Protein AF-A0A2M7PQY8-F1 (afdb_monomer_lite)

Organism: NCBI:txid1805029

Secondary structure (DSSP, 8-state):
-HHHHHHHHHT-PPPSSTTHHHHHHHHTTSS-HHHHHHHHHHHHHHHHHHHSTTTS-HHHHHHHHHHTHHHHHHHHHHHHHHH-

pLDDT: mean 91.34, std 5.64, range [65.94, 98.12]

Radius of gyration: 13.76 Å; chains: 1; bounding box: 31×26×35 Å

InterPro domains:
  IPR008201 Ribonuclease HepT-like [PF01934] (1-78)
  IPR037038 tRNA nuclease HepT-like superfamily [G3DSA:1.20.120.580] (1-84)
  IPR052379 Type VII TA system RNase [PTHR33397] (1-83)

Foldseek 3Di:
DLLQVLCVVVVFDDAPDPLSSLVRCVVVVLDDPVLSVVVSVVRVVVVCCVPVVVPDDPVVVVVVCVVCVVSVVVVVVSSVVSVD

Structure (mmCIF, N/CA/C/O backbone):
data_AF-A0A2M7PQY8-F1
#
_entry.id   AF-A0A2M7PQY8-F1
#
loop_
_atom_site.group_PDB
_atom_site.id
_atom_site.type_symbol
_atom_site.label_atom_id
_atom_site.label_alt_id
_atom_site.label_comp_id
_atom_site.label_asym_id
_atom_site.label_entity_id
_atom_site.label_seq_id
_atom_site.pdbx_PDB_ins_code
_atom_site.Cartn_x
_atom_site.Cartn_y
_atom_site.Cartn_z
_atom_site.occupancy
_atom_site.B_iso_or_equiv
_atom_site.auth_seq_id
_atom_site.auth_comp_id
_atom_site.auth_asym_id
_atom_site.auth_atom_id
_atom_site.pdbx_PDB_model_num
ATOM 1 N N . ASP A 1 1 ? -8.035 0.391 -6.209 1.00 89.69 1 ASP A N 1
ATOM 2 C CA . ASP A 1 1 ? -9.516 0.416 -6.258 1.00 89.69 1 ASP A CA 1
ATOM 3 C C . ASP A 1 1 ? -10.168 0.135 -4.922 1.00 89.69 1 ASP A C 1
ATOM 5 O O . ASP A 1 1 ? -10.806 1.041 -4.409 1.00 89.69 1 ASP A O 1
ATOM 9 N N . ILE A 1 2 ? -9.952 -1.034 -4.307 1.00 93.56 2 ILE A N 1
ATOM 10 C CA . ILE A 1 2 ? -10.536 -1.361 -2.988 1.00 93.56 2 ILE A CA 1
ATOM 11 C C . ILE A 1 2 ? -10.246 -0.269 -1.943 1.00 93.56 2 ILE A C 1
ATOM 13 O O . ILE A 1 2 ? -11.160 0.199 -1.274 1.00 93.56 2 ILE A O 1
ATOM 17 N N . THR A 1 3 ? -9.000 0.212 -1.870 1.00 93.94 3 THR A N 1
ATOM 18 C CA . THR A 1 3 ? -8.607 1.339 -1.006 1.00 93.94 3 THR A CA 1
ATOM 19 C C . THR A 1 3 ? -9.450 2.590 -1.243 1.00 93.94 3 THR A C 1
ATOM 21 O O . THR A 1 3 ? -9.908 3.207 -0.291 1.00 93.94 3 THR A O 1
ATOM 24 N N . ASN A 1 4 ? -9.666 2.957 -2.511 1.00 94.75 4 ASN A N 1
ATOM 25 C CA . ASN A 1 4 ? -10.443 4.141 -2.879 1.00 94.75 4 ASN A CA 1
ATOM 26 C C . ASN A 1 4 ? -11.913 3.974 -2.509 1.00 94.75 4 ASN A C 1
ATOM 28 O O . ASN A 1 4 ? -12.520 4.923 -2.028 1.00 94.75 4 ASN A O 1
ATOM 32 N N . HIS A 1 5 ? -12.461 2.772 -2.693 1.00 94.94 5 HIS A N 1
ATOM 33 C CA . HIS A 1 5 ? -13.817 2.453 -2.261 1.00 94.94 5 HIS A CA 1
ATOM 34 C C . HIS A 1 5 ? -13.976 2.620 -0.748 1.00 94.94 5 HIS A C 1
ATOM 36 O O . HIS A 1 5 ? -14.864 3.341 -0.315 1.00 94.94 5 HIS A O 1
ATOM 42 N N . ILE A 1 6 ? -13.061 2.058 0.049 1.00 95.06 6 ILE A N 1
ATOM 43 C CA . ILE A 1 6 ? -13.075 2.215 1.513 1.00 95.06 6 ILE A CA 1
ATOM 44 C C . ILE A 1 6 ? -12.992 3.694 1.909 1.00 95.06 6 ILE A C 1
ATOM 46 O O . ILE A 1 6 ? -13.749 4.142 2.765 1.00 95.06 6 ILE A O 1
ATOM 50 N N . ILE A 1 7 ? -12.091 4.458 1.283 1.00 96.56 7 ILE A N 1
ATOM 51 C CA . ILE A 1 7 ? -11.932 5.896 1.540 1.00 96.56 7 ILE A CA 1
ATOM 52 C C . ILE A 1 7 ? -13.224 6.662 1.244 1.00 96.56 7 ILE A C 1
ATOM 54 O O . ILE A 1 7 ? -13.637 7.491 2.054 1.00 96.56 7 ILE A O 1
ATOM 58 N N . ALA A 1 8 ? -13.868 6.371 0.112 1.00 96.25 8 ALA A N 1
ATOM 59 C CA . ALA A 1 8 ? -15.118 7.007 -0.283 1.00 96.25 8 ALA A CA 1
ATOM 60 C C . ALA A 1 8 ? -16.264 6.648 0.676 1.00 96.25 8 ALA A C 1
ATOM 62 O O . ALA A 1 8 ? -16.944 7.545 1.175 1.00 96.25 8 ALA A O 1
ATOM 63 N N . ASP A 1 9 ? -16.427 5.363 0.999 1.00 95.31 9 ASP A N 1
ATOM 64 C CA . ASP A 1 9 ? -17.485 4.865 1.884 1.00 95.31 9 ASP A CA 1
ATOM 65 C C . ASP A 1 9 ? -17.361 5.440 3.302 1.00 95.31 9 ASP A C 1
ATOM 67 O O . ASP A 1 9 ? -18.358 5.787 3.939 1.00 95.31 9 ASP A O 1
ATOM 71 N N . LYS A 1 10 ? -16.127 5.577 3.799 1.00 94.88 10 LYS A N 1
ATOM 72 C CA . LYS A 1 10 ? -15.832 6.129 5.129 1.00 94.88 10 LYS A CA 1
ATOM 73 C C . LYS A 1 10 ? -15.711 7.657 5.149 1.00 94.88 10 LYS A C 1
ATOM 75 O O . LYS A 1 10 ? -15.575 8.226 6.228 1.00 94.88 10 LYS A O 1
ATOM 80 N N . LYS A 1 11 ? -15.804 8.323 3.990 1.00 96.75 11 LYS A N 1
ATOM 81 C CA . LYS A 1 11 ? -15.663 9.783 3.823 1.00 96.75 11 LYS A CA 1
ATOM 82 C C . LYS A 1 11 ? -14.338 10.343 4.360 1.00 96.75 11 LYS A C 1
ATOM 84 O O . LYS A 1 11 ? -14.309 11.441 4.916 1.00 96.75 11 LYS A O 1
ATOM 89 N N . TYR A 1 12 ? -13.244 9.603 4.189 1.00 97.38 12 TYR A N 1
ATOM 90 C CA . TYR A 1 12 ? -11.909 10.100 4.530 1.00 97.38 12 TYR A CA 1
ATOM 91 C C . TYR A 1 12 ? -11.416 11.133 3.515 1.00 97.38 12 TYR A C 1
ATOM 93 O O . TYR A 1 12 ? -12.056 11.383 2.487 1.00 97.38 12 TYR A O 1
ATOM 101 N N . ARG A 1 13 ? -10.257 11.747 3.793 1.00 98.00 13 ARG A N 1
ATOM 102 C CA . ARG A 1 13 ? -9.680 12.729 2.871 1.00 98.00 13 ARG A CA 1
ATOM 103 C C . ARG A 1 13 ? -9.443 12.117 1.489 1.00 98.00 13 ARG A C 1
ATOM 105 O O . ARG A 1 13 ? -9.040 10.961 1.351 1.00 98.00 13 ARG A O 1
ATOM 112 N N . VAL A 1 14 ? -9.639 12.935 0.460 1.00 96.69 14 VAL A N 1
ATOM 113 C CA . VAL A 1 14 ? -9.416 12.515 -0.923 1.00 96.69 14 VAL A CA 1
ATOM 114 C C . VAL A 1 14 ? -7.913 12.291 -1.153 1.00 96.69 14 VAL A C 1
ATOM 116 O O . VAL A 1 14 ? -7.111 13.181 -0.850 1.00 96.69 14 VAL A O 1
ATOM 119 N N . PRO A 1 15 ? -7.505 11.125 -1.679 1.00 96.94 15 PRO A N 1
ATOM 120 C CA . PRO A 1 15 ? -6.114 10.855 -1.991 1.00 96.94 15 PRO A CA 1
ATOM 121 C C . PRO A 1 15 ? -5.685 11.635 -3.239 1.00 96.94 15 PRO A C 1
ATOM 123 O O . PRO A 1 15 ? -6.382 11.681 -4.249 1.00 96.94 15 PRO A O 1
ATOM 126 N N . THR A 1 16 ? -4.493 12.214 -3.181 1.00 95.88 16 THR A N 1
ATOM 127 C CA . THR A 1 16 ? -3.875 13.022 -4.248 1.00 95.88 16 THR A CA 1
ATOM 128 C C . THR A 1 16 ? -3.175 12.182 -5.318 1.00 95.88 16 THR A C 1
ATOM 130 O O . THR A 1 16 ? -2.847 12.670 -6.396 1.00 95.88 16 THR A O 1
ATOM 133 N N . SER A 1 17 ? -2.923 10.903 -5.033 1.00 93.38 17 SER A N 1
ATOM 134 C CA . SER A 1 17 ? -2.340 9.942 -5.968 1.00 93.38 17 SER A CA 1
ATOM 135 C C . SER A 1 17 ? -2.722 8.514 -5.592 1.00 93.38 17 SER A C 1
ATOM 137 O O . SER A 1 17 ? -3.140 8.245 -4.467 1.00 93.38 17 SER A O 1
ATOM 139 N N . TYR A 1 18 ? -2.478 7.558 -6.491 1.00 90.44 18 TYR A N 1
ATOM 140 C CA . TYR A 1 18 ? -2.708 6.144 -6.186 1.00 90.44 18 TYR A CA 1
ATOM 141 C C . TYR A 1 18 ? -1.907 5.660 -4.966 1.00 90.44 18 TYR A C 1
ATOM 143 O O . TYR A 1 18 ? -2.403 4.880 -4.160 1.00 90.44 18 TYR A O 1
ATOM 151 N N . SER A 1 19 ? -0.675 6.147 -4.787 1.00 93.12 19 SER A N 1
ATOM 152 C CA . SER A 1 19 ? 0.143 5.785 -3.623 1.00 9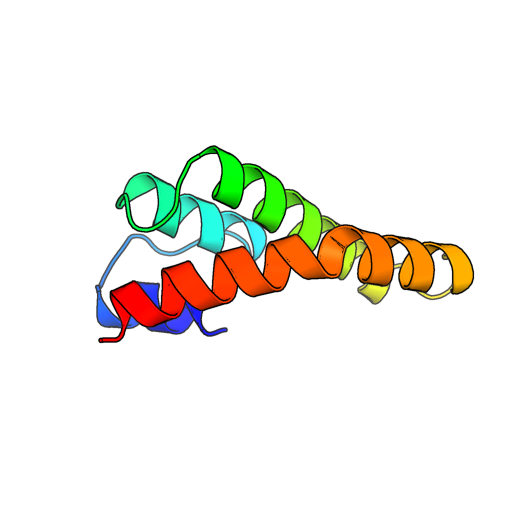3.12 19 SER A CA 1
ATOM 153 C C . SER A 1 19 ? -0.316 6.460 -2.327 1.00 93.12 19 SER A C 1
ATOM 155 O O . SER A 1 19 ? -0.141 5.891 -1.252 1.00 93.12 19 SER A O 1
ATOM 157 N N . ASP A 1 20 ? -0.941 7.635 -2.438 1.00 96.00 20 ASP A N 1
ATOM 158 C CA . ASP A 1 20 ? -1.511 8.379 -1.311 1.00 96.00 20 ASP A CA 1
ATOM 159 C C . ASP A 1 20 ? -2.745 7.675 -0.727 1.00 96.00 20 ASP A C 1
ATOM 161 O O . ASP A 1 20 ? -3.026 7.813 0.455 1.00 96.00 20 ASP A O 1
ATOM 165 N N . THR A 1 21 ? -3.423 6.818 -1.500 1.00 96.31 21 THR A N 1
ATOM 166 C CA . THR A 1 21 ? -4.536 5.994 -0.988 1.00 96.31 21 THR A CA 1
ATOM 167 C C . THR A 1 21 ? -4.126 5.162 0.233 1.00 96.31 21 THR A C 1
ATOM 169 O O . THR A 1 21 ? -4.868 5.059 1.205 1.00 96.31 21 THR A O 1
ATOM 172 N N . PHE A 1 22 ? -2.907 4.616 0.234 1.00 96.81 22 PHE A N 1
ATOM 173 C CA . PHE A 1 22 ? -2.377 3.861 1.370 1.00 96.81 22 PHE A CA 1
ATOM 174 C C . PHE A 1 22 ? -1.961 4.758 2.533 1.00 96.81 22 PHE A C 1
ATOM 176 O O . PHE A 1 22 ? -1.913 4.286 3.663 1.00 96.81 22 PHE A O 1
ATOM 183 N N . GLN A 1 23 ? -1.635 6.024 2.269 1.00 97.88 23 GLN A N 1
ATOM 184 C CA . GLN A 1 23 ? -1.337 6.982 3.326 1.00 97.88 23 GLN A CA 1
ATOM 185 C C . GLN A 1 23 ? -2.608 7.342 4.091 1.00 97.88 23 GLN A C 1
ATOM 187 O O . GLN A 1 23 ? -2.593 7.303 5.313 1.00 97.88 23 GLN A O 1
ATOM 192 N N . VAL A 1 24 ? -3.716 7.581 3.382 1.00 98.12 24 VAL A N 1
ATOM 193 C CA . VAL A 1 24 ? -5.025 7.821 4.009 1.00 98.12 24 VAL A CA 1
ATOM 194 C C . VAL A 1 24 ? -5.400 6.668 4.944 1.00 98.12 24 VAL A C 1
ATOM 196 O O . VAL A 1 24 ? -5.782 6.901 6.081 1.00 98.12 24 VAL A O 1
ATOM 199 N N . LEU A 1 25 ? -5.222 5.410 4.520 1.00 97.12 25 LEU A N 1
ATOM 200 C CA . LEU A 1 25 ? -5.503 4.272 5.405 1.00 97.12 25 LEU A CA 1
ATOM 201 C C . LEU A 1 25 ? -4.614 4.231 6.661 1.00 97.12 25 LEU A C 1
ATOM 203 O O . LEU A 1 25 ? -5.042 3.707 7.684 1.00 97.12 25 LEU A O 1
ATOM 207 N N . GLU A 1 26 ? -3.371 4.706 6.586 1.00 97.81 26 GLU A N 1
ATOM 208 C CA . GLU A 1 26 ? -2.460 4.726 7.737 1.00 97.81 26 GLU A CA 1
ATOM 209 C C . GLU A 1 26 ? -2.785 5.852 8.711 1.00 97.81 26 GLU A C 1
ATOM 211 O O . GLU A 1 26 ? -2.784 5.623 9.917 1.00 97.81 26 GLU A O 1
ATOM 216 N N . GLU A 1 27 ? -3.120 7.030 8.185 1.00 98.00 27 GLU A N 1
ATOM 217 C CA . GLU A 1 27 ? -3.575 8.183 8.965 1.00 98.00 27 GLU A CA 1
ATOM 218 C C . GLU A 1 27 ? -4.841 7.848 9.769 1.00 98.00 27 GLU A C 1
ATOM 220 O O . GLU A 1 27 ? -4.949 8.226 10.932 1.00 98.00 27 GLU A O 1
ATOM 225 N N . GLU A 1 28 ? -5.744 7.056 9.188 1.00 97.00 28 GLU A N 1
ATOM 226 C CA . GLU A 1 28 ? -6.969 6.565 9.837 1.00 97.00 28 GLU A CA 1
ATOM 227 C C . GLU A 1 28 ? -6.742 5.306 10.703 1.00 97.00 28 GLU A C 1
ATOM 229 O O . GLU A 1 28 ? -7.687 4.709 11.219 1.00 97.00 28 GLU A O 1
ATOM 234 N N . GLY A 1 29 ? -5.492 4.851 10.852 1.00 95.75 29 GLY A N 1
ATOM 235 C CA . GLY A 1 29 ? -5.130 3.706 11.696 1.00 95.75 29 GLY A CA 1
ATOM 236 C C . GLY A 1 29 ? -5.593 2.338 11.178 1.00 95.75 29 GLY A C 1
ATOM 237 O O . GLY A 1 29 ? -5.519 1.346 11.904 1.00 95.75 29 GLY A O 1
ATOM 238 N N . LEU A 1 30 ? -6.048 2.253 9.926 1.00 95.31 30 LEU A N 1
ATOM 239 C CA . LEU A 1 30 ? -6.573 1.028 9.314 1.00 95.31 30 LEU A CA 1
ATOM 240 C C . LEU A 1 30 ? -5.470 0.063 8.869 1.00 95.31 30 LEU A C 1
ATOM 242 O O . LEU A 1 30 ? -5.689 -1.146 8.770 1.00 95.31 30 LEU A O 1
ATOM 246 N N . ILE A 1 31 ? -4.274 0.588 8.605 1.00 96.25 31 ILE A N 1
ATOM 247 C CA . ILE A 1 31 ? -3.073 -0.199 8.328 1.00 96.25 31 ILE A CA 1
ATOM 248 C C . ILE A 1 31 ? -1.884 0.338 9.118 1.00 96.25 31 ILE A C 1
ATOM 250 O O . ILE A 1 31 ? -1.811 1.514 9.457 1.00 96.25 31 ILE A O 1
ATOM 254 N N . SER A 1 32 ? -0.900 -0.522 9.382 1.00 96.56 32 SER A N 1
ATOM 255 C CA . SER A 1 32 ? 0.320 -0.088 10.069 1.00 96.56 32 SER A CA 1
ATOM 256 C C . SER A 1 32 ? 1.209 0.784 9.176 1.00 96.56 32 SER A C 1
ATOM 258 O O . SER A 1 32 ? 1.298 0.575 7.963 1.00 96.56 32 SER A O 1
ATOM 260 N N . LYS A 1 33 ? 2.013 1.659 9.793 1.00 96.56 33 LYS A N 1
ATOM 261 C CA . LYS A 1 33 ? 3.069 2.432 9.112 1.00 96.56 33 LYS A CA 1
ATOM 262 C C . LYS A 1 33 ? 4.028 1.578 8.283 1.00 96.56 33 LYS A C 1
ATOM 264 O O . LYS A 1 33 ? 4.519 2.011 7.239 1.00 96.56 33 LYS A O 1
ATOM 269 N N . LYS A 1 34 ? 4.315 0.354 8.743 1.00 95.81 34 LYS A N 1
ATOM 270 C CA . LYS A 1 34 ? 5.131 -0.615 7.998 1.00 95.81 34 LYS A CA 1
ATOM 271 C C . LYS A 1 34 ? 4.420 -1.029 6.709 1.00 95.81 34 LYS A C 1
ATOM 273 O O . LYS A 1 34 ? 5.012 -0.934 5.639 1.00 95.81 34 LYS A O 1
ATOM 278 N N . GLN A 1 35 ? 3.155 -1.426 6.815 1.00 95.12 35 GLN A N 1
ATOM 279 C CA . GLN A 1 35 ? 2.345 -1.856 5.680 1.00 95.12 35 GLN A CA 1
ATOM 280 C C . GLN A 1 35 ? 2.122 -0.722 4.671 1.00 95.12 35 GLN A C 1
ATOM 282 O O . GLN A 1 35 ? 2.282 -0.946 3.473 1.00 95.12 35 GLN A O 1
ATOM 287 N N . TYR A 1 36 ? 1.874 0.508 5.137 1.00 95.81 36 TYR A N 1
ATOM 288 C CA . TYR A 1 36 ? 1.842 1.708 4.292 1.00 95.81 36 TYR A CA 1
ATOM 289 C C . TYR A 1 36 ? 3.111 1.852 3.449 1.00 95.81 36 TYR A C 1
ATOM 291 O O . TYR A 1 36 ? 3.034 1.956 2.224 1.00 95.81 36 TYR A O 1
ATOM 299 N N . LYS A 1 37 ? 4.292 1.827 4.082 1.00 95.81 37 LYS A N 1
ATOM 300 C CA . LYS A 1 37 ? 5.571 1.988 3.373 1.00 95.81 37 LYS A CA 1
ATOM 301 C C . LYS A 1 37 ? 5.765 0.916 2.303 1.00 95.81 37 LYS A C 1
ATOM 303 O O . LYS A 1 37 ? 6.267 1.226 1.223 1.00 95.81 37 LYS A O 1
ATOM 308 N N . THR A 1 38 ? 5.368 -0.320 2.592 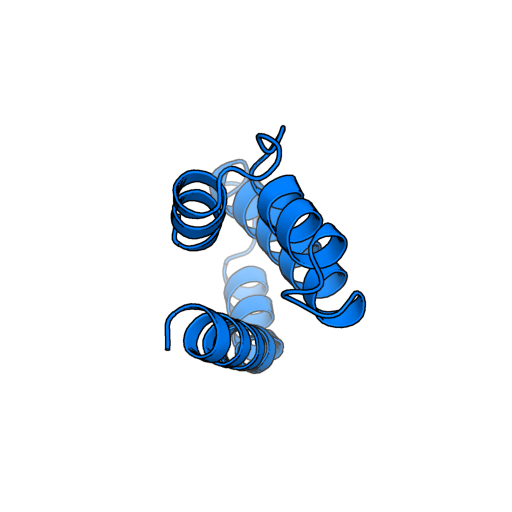1.00 94.50 38 THR A N 1
ATOM 309 C CA . THR A 1 38 ? 5.428 -1.424 1.632 1.00 94.50 38 THR A CA 1
ATOM 310 C C . THR A 1 38 ? 4.475 -1.192 0.459 1.00 94.50 38 THR A C 1
ATOM 312 O O . THR A 1 38 ? 4.905 -1.210 -0.693 1.00 94.50 38 THR A O 1
ATOM 315 N N . MET A 1 39 ? 3.204 -0.882 0.725 1.00 94.56 39 MET A N 1
ATOM 316 C CA . MET A 1 39 ? 2.208 -0.668 -0.330 1.00 94.56 39 MET A CA 1
ATOM 317 C C . MET A 1 39 ? 2.502 0.571 -1.182 1.00 94.56 39 MET A C 1
ATOM 319 O O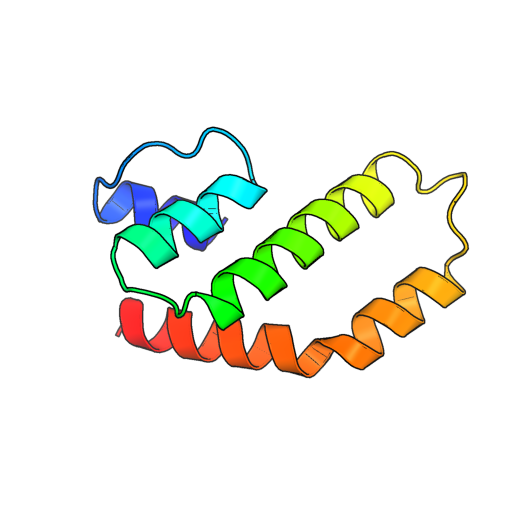 . MET A 1 39 ? 2.317 0.541 -2.398 1.00 94.56 39 MET A O 1
ATOM 323 N N . LYS A 1 40 ? 3.059 1.631 -0.587 1.00 94.50 40 LYS A N 1
ATOM 324 C CA . LYS A 1 40 ? 3.543 2.809 -1.319 1.00 94.50 40 LYS A CA 1
ATOM 325 C C . LYS A 1 40 ? 4.608 2.437 -2.351 1.00 94.50 40 LYS A C 1
ATOM 327 O O . LYS A 1 40 ? 4.511 2.868 -3.499 1.00 94.50 40 LYS A O 1
ATOM 332 N N . LYS A 1 41 ? 5.591 1.609 -1.976 1.00 91.75 41 LYS A N 1
ATOM 333 C CA . LYS A 1 41 ? 6.614 1.112 -2.912 1.00 91.75 41 LYS A CA 1
ATOM 334 C C . LYS A 1 41 ? 5.995 0.261 -4.021 1.00 91.75 41 LYS A C 1
ATOM 336 O O . LYS A 1 41 ? 6.366 0.422 -5.178 1.00 91.75 41 LYS A O 1
ATOM 341 N N . MET A 1 42 ? 5.020 -0.587 -3.693 1.00 90.75 42 MET A N 1
ATOM 342 C CA . MET A 1 42 ? 4.319 -1.408 -4.687 1.00 90.75 42 MET A CA 1
ATOM 343 C C . MET A 1 42 ? 3.503 -0.569 -5.678 1.00 90.75 42 MET A C 1
AT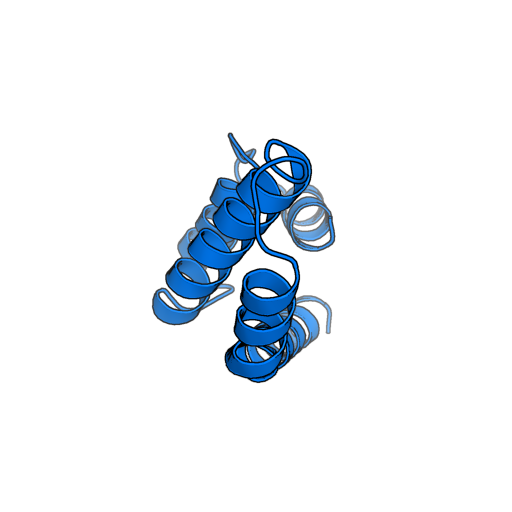OM 345 O O . MET A 1 42 ? 3.527 -0.839 -6.877 1.00 90.75 42 MET A O 1
ATOM 349 N N . ALA A 1 43 ? 2.838 0.489 -5.211 1.00 90.81 43 ALA A N 1
ATOM 350 C CA . ALA A 1 43 ? 2.136 1.441 -6.069 1.00 90.81 43 ALA A CA 1
ATOM 351 C C . ALA A 1 43 ? 3.089 2.157 -7.040 1.00 90.81 43 ALA A C 1
ATOM 353 O O . ALA A 1 43 ? 2.796 2.277 -8.229 1.00 90.81 43 ALA A O 1
ATOM 354 N N . GLN A 1 44 ? 4.250 2.596 -6.546 1.00 89.12 44 GLN A N 1
ATOM 355 C CA . GLN A 1 44 ? 5.291 3.207 -7.376 1.00 89.12 44 GLN A CA 1
ATOM 356 C C . GLN A 1 44 ? 5.856 2.212 -8.395 1.00 89.12 44 GLN A C 1
ATOM 358 O O . GLN A 1 44 ? 5.985 2.547 -9.569 1.00 89.12 44 GLN A O 1
ATOM 363 N N . PHE A 1 45 ? 6.124 0.976 -7.968 1.00 88.31 45 PHE A N 1
ATOM 364 C CA . PHE A 1 45 ? 6.583 -0.094 -8.846 1.00 88.31 45 PHE A CA 1
ATOM 365 C C . PHE A 1 45 ? 5.584 -0.372 -9.975 1.00 88.31 45 PHE A C 1
ATOM 367 O O . PHE A 1 45 ? 5.973 -0.406 -11.138 1.00 88.31 45 PHE A O 1
ATOM 374 N N . ARG A 1 46 ? 4.284 -0.468 -9.664 1.00 87.44 46 ARG A N 1
ATOM 375 C CA . ARG A 1 46 ? 3.228 -0.605 -10.678 1.00 87.44 46 ARG A CA 1
ATOM 376 C C . ARG A 1 46 ? 3.264 0.535 -11.696 1.00 87.44 46 ARG A C 1
ATOM 378 O O . ARG A 1 46 ? 3.085 0.282 -12.882 1.00 87.44 46 ARG A O 1
ATOM 385 N N . ASN A 1 47 ? 3.481 1.777 -11.260 1.00 85.88 47 ASN A N 1
ATOM 386 C CA . ASN A 1 47 ? 3.558 2.918 -12.178 1.00 85.88 47 ASN A CA 1
ATOM 387 C C . ASN A 1 47 ? 4.769 2.819 -13.110 1.00 85.88 47 ASN A C 1
ATOM 389 O O . ASN A 1 47 ? 4.635 3.080 -14.300 1.00 85.88 47 ASN A O 1
ATOM 393 N N . ILE A 1 48 ? 5.918 2.385 -12.590 1.00 87.25 48 ILE A N 1
ATOM 394 C CA . ILE A 1 48 ? 7.121 2.139 -13.391 1.00 87.25 48 ILE A CA 1
ATOM 395 C C . ILE A 1 48 ? 6.844 1.056 -14.441 1.00 87.25 48 ILE A C 1
ATOM 397 O O . ILE A 1 48 ? 7.108 1.281 -15.617 1.00 87.25 48 ILE A O 1
ATOM 401 N N . VAL A 1 49 ? 6.232 -0.064 -14.042 1.00 87.69 49 VAL A N 1
ATOM 402 C CA . VAL A 1 49 ? 5.871 -1.154 -14.964 1.00 87.69 49 VAL A CA 1
ATOM 403 C C . VAL A 1 49 ? 4.941 -0.670 -16.073 1.00 87.69 49 VAL A C 1
ATOM 405 O O . VAL A 1 49 ? 5.156 -1.019 -17.220 1.00 87.69 49 VAL A O 1
ATOM 408 N N . VAL A 1 50 ? 3.934 0.153 -15.772 1.00 86.88 50 VAL A N 1
ATOM 409 C CA . VAL A 1 50 ? 2.985 0.636 -16.793 1.00 86.88 50 VAL A CA 1
ATOM 410 C C . VAL A 1 50 ? 3.607 1.666 -17.739 1.00 86.88 50 VAL A C 1
ATOM 412 O O . VAL A 1 50 ? 3.302 1.654 -18.927 1.00 86.88 50 VAL A O 1
ATOM 415 N N . HIS A 1 51 ? 4.456 2.565 -17.238 1.00 86.31 51 HIS A N 1
ATOM 416 C CA . HIS A 1 51 ? 4.989 3.675 -18.037 1.00 86.31 51 HIS A CA 1
ATOM 417 C C . HIS A 1 51 ? 6.327 3.385 -18.725 1.00 86.31 51 HIS A C 1
ATOM 419 O O . HIS A 1 51 ? 6.685 4.097 -19.658 1.00 86.31 51 HIS A O 1
ATOM 425 N N . HIS A 1 52 ? 7.064 2.372 -18.272 1.00 84.62 52 HIS A N 1
ATOM 426 C CA . HIS A 1 52 ? 8.390 2.027 -18.787 1.00 84.62 52 HIS A CA 1
ATOM 427 C C . HIS A 1 52 ? 8.491 0.545 -19.173 1.00 84.62 52 HIS A C 1
ATOM 429 O O . HIS A 1 52 ? 9.580 -0.025 -19.132 1.00 84.62 52 HIS A O 1
ATOM 435 N N . TYR A 1 53 ? 7.368 -0.099 -19.514 1.00 78.69 53 TYR A N 1
ATOM 436 C CA . TYR A 1 53 ? 7.330 -1.525 -19.871 1.00 78.69 53 TYR A CA 1
ATOM 437 C C . TYR A 1 53 ? 8.273 -1.883 -21.030 1.00 78.69 53 TYR A C 1
ATOM 439 O O . TYR A 1 53 ? 8.769 -2.999 -21.088 1.00 78.69 53 TYR A O 1
ATOM 447 N N . ASP A 1 54 ? 8.546 -0.932 -21.923 1.00 82.94 54 ASP A N 1
ATOM 448 C CA . ASP A 1 54 ? 9.453 -1.046 -23.066 1.00 82.94 54 ASP A CA 1
ATOM 449 C C . ASP A 1 54 ? 10.939 -1.087 -22.668 1.00 82.94 54 ASP A C 1
ATOM 451 O O . ASP A 1 54 ? 11.782 -1.526 -23.448 1.00 82.94 54 ASP A O 1
ATOM 455 N N . LYS A 1 55 ? 11.269 -0.629 -21.455 1.00 82.25 55 LYS A N 1
ATOM 456 C CA . LYS A 1 55 ? 12.645 -0.509 -20.940 1.00 82.25 55 LYS A CA 1
ATOM 457 C C . LYS A 1 55 ? 12.937 -1.428 -19.760 1.00 82.25 55 LYS A C 1
ATOM 459 O O . LYS A 1 55 ? 14.072 -1.466 -19.287 1.00 82.25 55 LYS A O 1
ATOM 464 N N . ILE A 1 56 ? 11.923 -2.112 -19.237 1.00 82.38 56 ILE A N 1
ATOM 465 C CA . ILE A 1 56 ? 12.040 -2.948 -18.046 1.00 82.38 56 ILE A CA 1
ATOM 466 C C . ILE A 1 56 ? 12.220 -4.404 -18.455 1.00 82.38 56 ILE A C 1
ATOM 468 O O . ILE A 1 56 ? 11.434 -4.951 -19.219 1.00 82.38 56 ILE A O 1
ATOM 472 N N . ASP A 1 57 ? 13.220 -5.046 -17.861 1.00 85.62 57 ASP A N 1
ATOM 473 C CA . ASP A 1 57 ? 13.405 -6.489 -17.951 1.00 85.62 57 ASP A CA 1
ATOM 474 C C . ASP A 1 57 ? 12.272 -7.219 -17.202 1.00 85.62 57 ASP A C 1
ATOM 476 O O . ASP A 1 57 ? 12.087 -7.081 -15.985 1.00 85.62 57 ASP A O 1
ATOM 480 N N . GLU A 1 58 ? 11.507 -8.017 -17.942 1.00 82.81 58 GLU A N 1
ATOM 481 C CA . GLU A 1 58 ? 10.411 -8.846 -17.442 1.00 82.81 58 GLU A CA 1
ATOM 482 C C . GLU A 1 58 ? 10.826 -9.772 -16.288 1.00 82.81 58 GLU A C 1
ATOM 484 O O . GLU A 1 58 ? 10.054 -9.986 -15.346 1.00 82.81 58 GLU A O 1
ATOM 489 N N . THR A 1 59 ? 12.066 -10.265 -16.289 1.00 86.38 59 THR A N 1
ATOM 490 C CA . THR A 1 59 ? 12.587 -11.139 -15.234 1.00 86.38 59 THR A CA 1
ATOM 491 C C . THR A 1 59 ? 12.713 -10.394 -13.907 1.00 86.38 59 THR A C 1
ATOM 493 O O . THR A 1 59 ? 12.444 -10.967 -12.846 1.00 86.38 59 THR A O 1
ATOM 496 N N . ILE A 1 60 ? 13.040 -9.097 -13.940 1.00 84.88 60 ILE A N 1
ATOM 497 C CA . ILE A 1 60 ? 13.082 -8.238 -12.750 1.00 84.88 60 ILE A CA 1
ATOM 498 C C . ILE A 1 60 ? 11.671 -8.083 -12.182 1.00 84.88 60 ILE A C 1
ATOM 500 O O . ILE A 1 60 ? 11.475 -8.225 -10.972 1.00 84.88 60 ILE A O 1
ATOM 504 N N . VAL A 1 61 ? 10.674 -7.866 -13.044 1.00 85.62 61 VAL A N 1
ATOM 505 C CA . VAL A 1 61 ? 9.274 -7.718 -12.622 1.00 85.62 61 VAL A CA 1
ATOM 506 C C . VAL A 1 61 ? 8.761 -8.987 -11.957 1.00 85.62 61 VAL A C 1
ATOM 508 O O . VAL A 1 61 ? 8.237 -8.935 -10.841 1.00 85.62 61 VAL A O 1
ATOM 511 N N . VAL A 1 62 ? 8.970 -10.138 -12.598 1.00 85.75 62 VAL A N 1
ATOM 512 C CA . VAL A 1 62 ? 8.563 -11.442 -12.063 1.00 85.75 62 VAL A CA 1
ATOM 513 C C . VAL A 1 62 ? 9.250 -11.726 -10.725 1.00 85.75 62 VAL A C 1
ATOM 515 O O . VAL A 1 62 ? 8.600 -12.196 -9.788 1.00 85.75 62 VAL A O 1
ATOM 518 N N . ASN A 1 63 ? 10.539 -11.404 -10.592 1.00 87.50 63 ASN A N 1
ATOM 519 C CA . ASN A 1 63 ? 11.280 -11.595 -9.346 1.00 87.50 63 ASN A CA 1
ATOM 520 C C . ASN A 1 63 ? 10.756 -10.718 -8.202 1.00 87.50 63 ASN A C 1
ATOM 522 O O . ASN A 1 63 ? 10.597 -11.213 -7.084 1.00 87.50 63 ASN A O 1
ATOM 526 N N . ILE A 1 64 ? 10.463 -9.441 -8.465 1.00 84.88 64 ILE A N 1
ATOM 527 C CA . ILE A 1 64 ? 9.894 -8.525 -7.465 1.00 84.88 64 ILE A CA 1
ATOM 528 C C . ILE A 1 64 ? 8.521 -9.022 -7.014 1.00 84.88 64 ILE A C 1
ATOM 530 O O . ILE A 1 64 ? 8.269 -9.115 -5.812 1.00 84.88 64 ILE A O 1
ATOM 534 N N . LEU A 1 65 ? 7.656 -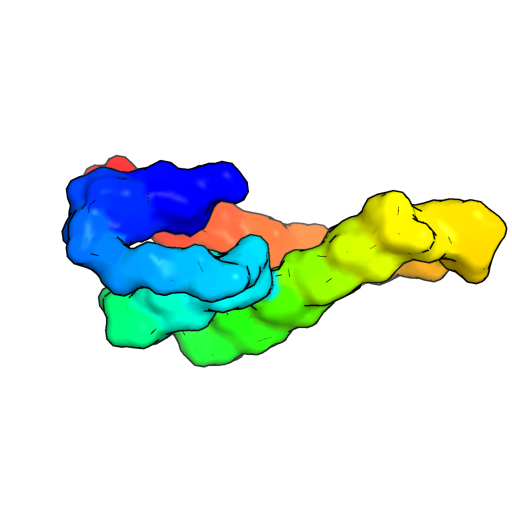9.398 -7.961 1.00 83.31 65 LEU A N 1
ATOM 53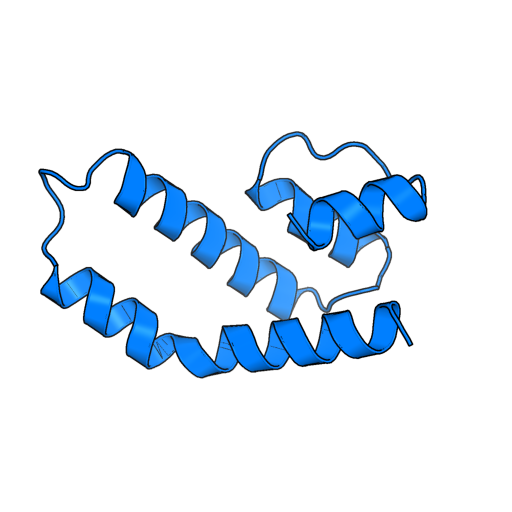5 C CA . LEU A 1 65 ? 6.327 -9.914 -7.644 1.00 83.31 65 LEU A CA 1
ATOM 536 C C . LEU A 1 65 ? 6.415 -11.180 -6.790 1.00 83.31 65 LEU A C 1
ATOM 538 O O . LEU A 1 65 ? 5.796 -11.224 -5.733 1.00 83.31 65 LEU A O 1
ATOM 542 N N . ARG A 1 66 ? 7.236 -12.165 -7.182 1.00 85.75 66 ARG A N 1
ATOM 543 C CA . ARG A 1 66 ? 7.403 -13.426 -6.436 1.00 85.75 66 ARG A CA 1
ATOM 544 C C . ARG A 1 66 ? 7.924 -13.216 -5.016 1.00 85.75 66 ARG A C 1
ATOM 546 O O . ARG A 1 66 ? 7.423 -13.852 -4.093 1.00 85.75 66 ARG A O 1
ATOM 553 N N . ARG A 1 67 ? 8.908 -12.331 -4.825 1.00 86.00 67 ARG A N 1
ATOM 554 C CA . ARG A 1 67 ? 9.501 -12.062 -3.501 1.00 86.00 67 ARG A CA 1
ATOM 555 C C . ARG A 1 67 ? 8.548 -11.321 -2.564 1.00 86.00 67 ARG A C 1
ATOM 557 O O . ARG A 1 67 ? 8.584 -11.565 -1.363 1.00 86.00 67 ARG A O 1
ATOM 564 N N . ASN A 1 68 ? 7.677 -10.477 -3.114 1.00 85.00 68 ASN A N 1
ATOM 565 C CA . ASN A 1 68 ? 6.789 -9.618 -2.332 1.00 85.00 68 ASN A CA 1
ATOM 566 C C . ASN A 1 68 ? 5.339 -10.131 -2.276 1.00 85.00 68 ASN A C 1
ATOM 568 O O . ASN A 1 68 ? 4.462 -9.425 -1.785 1.00 85.00 68 ASN A O 1
ATOM 572 N N . LEU A 1 69 ? 5.057 -11.366 -2.723 1.00 86.62 69 LEU A N 1
ATOM 573 C CA . LEU A 1 69 ? 3.716 -11.972 -2.630 1.00 86.62 69 LEU A CA 1
ATOM 574 C C . LEU A 1 69 ? 3.152 -11.932 -1.202 1.00 86.62 69 LEU A C 1
ATOM 576 O O . LEU A 1 69 ? 1.957 -11.717 -1.011 1.00 86.62 69 LEU A O 1
ATOM 580 N N . LYS A 1 70 ? 4.015 -12.092 -0.192 1.00 90.31 70 LYS A N 1
ATOM 581 C CA . LYS A 1 70 ? 3.617 -12.019 1.217 1.00 90.31 70 LYS A CA 1
ATOM 582 C C . LYS A 1 70 ? 2.989 -10.672 1.581 1.00 90.31 70 LYS A C 1
ATOM 584 O O . LYS A 1 70 ? 1.995 -10.647 2.301 1.00 90.31 70 LYS A O 1
ATOM 589 N N . ASP A 1 71 ? 3.514 -9.579 1.038 1.00 89.50 71 ASP A N 1
ATOM 590 C CA . ASP A 1 71 ? 3.026 -8.233 1.329 1.00 89.50 71 ASP A CA 1
ATOM 591 C C . ASP A 1 71 ? 1.581 -8.037 0.840 1.00 89.50 71 ASP A C 1
ATOM 593 O O . ASP A 1 71 ? 0.791 -7.345 1.486 1.00 89.50 71 ASP A O 1
ATOM 597 N N . PHE A 1 72 ? 1.204 -8.694 -0.265 1.00 88.19 72 PHE A N 1
ATOM 598 C CA . PHE A 1 72 ? -0.175 -8.703 -0.759 1.00 88.19 72 PHE A CA 1
ATOM 599 C C . PHE A 1 72 ? -1.118 -9.455 0.177 1.00 88.19 72 PHE A C 1
ATOM 601 O O . PHE A 1 72 ? -2.236 -8.997 0.407 1.00 88.19 72 PHE A O 1
ATOM 608 N N . PHE A 1 73 ? -0.682 -10.589 0.731 1.00 92.31 73 PHE A N 1
ATOM 609 C CA . PHE A 1 73 ? -1.487 -11.344 1.692 1.00 92.31 73 PHE A CA 1
ATOM 610 C C . PHE A 1 73 ? -1.679 -10.571 2.994 1.00 92.31 73 PHE A C 1
ATOM 612 O O . PHE A 1 73 ? -2.803 -10.476 3.480 1.00 92.31 73 PHE A O 1
ATOM 619 N N . GLU A 1 74 ? -0.619 -9.945 3.508 1.00 93.19 74 GLU A N 1
ATOM 620 C CA . GLU A 1 74 ? -0.717 -9.083 4.687 1.00 93.19 74 GLU A CA 1
ATOM 621 C C . GLU A 1 74 ? -1.688 -7.921 4.439 1.00 93.19 74 GLU A C 1
ATOM 623 O O . GLU A 1 74 ? -2.511 -7.605 5.299 1.00 93.19 74 GLU A O 1
ATOM 628 N N . TYR A 1 75 ? -1.625 -7.288 3.261 1.00 94.38 75 TYR A N 1
ATOM 629 C CA . TYR A 1 75 ? -2.554 -6.217 2.898 1.00 94.38 75 TYR A CA 1
ATOM 630 C C . TYR A 1 75 ? -4.001 -6.713 2.789 1.00 94.38 75 TYR A C 1
ATOM 632 O O . TYR A 1 75 ? -4.890 -6.113 3.391 1.00 94.38 75 TYR A O 1
ATOM 640 N N . ARG A 1 76 ? -4.240 -7.836 2.098 1.00 94.31 76 ARG A N 1
ATOM 641 C CA . ARG A 1 76 ? -5.558 -8.486 2.021 1.00 94.31 76 ARG A CA 1
ATOM 642 C C . ARG A 1 76 ? -6.141 -8.715 3.413 1.00 94.31 76 ARG A C 1
ATOM 644 O O . ARG A 1 76 ? -7.302 -8.392 3.640 1.00 94.31 76 ARG A O 1
ATOM 651 N N . ASP A 1 77 ? -5.353 -9.259 4.335 1.00 94.88 77 ASP A N 1
ATOM 652 C CA . ASP A 1 77 ? -5.827 -9.594 5.678 1.00 94.88 77 ASP A CA 1
ATOM 653 C C . ASP A 1 77 ? -6.192 -8.343 6.485 1.00 94.88 77 ASP A C 1
ATOM 655 O O . ASP A 1 77 ? -7.177 -8.362 7.222 1.00 94.88 77 ASP A O 1
ATOM 659 N N . SER A 1 78 ? -5.455 -7.240 6.315 1.00 94.00 78 SER A N 1
ATOM 660 C CA . SER A 1 78 ? -5.845 -5.942 6.876 1.00 94.00 78 SER A CA 1
ATOM 661 C C . SER A 1 78 ? -7.169 -5.457 6.290 1.00 94.00 78 SER A C 1
ATOM 663 O O . SER A 1 78 ? -8.067 -5.088 7.038 1.00 94.00 78 SER A O 1
ATOM 665 N N . ILE A 1 79 ? -7.338 -5.522 4.967 1.00 94.62 79 ILE A N 1
ATOM 666 C CA . ILE A 1 79 ? -8.575 -5.095 4.300 1.00 94.62 79 ILE A CA 1
ATOM 667 C C . ILE A 1 79 ? -9.787 -5.923 4.737 1.00 94.62 79 ILE A C 1
ATOM 669 O O . ILE A 1 79 ? -10.845 -5.366 5.023 1.00 94.62 79 ILE A O 1
ATOM 673 N N . LEU A 1 80 ? -9.640 -7.242 4.865 1.00 94.25 80 LEU A N 1
ATOM 674 C CA . LEU A 1 80 ? -10.722 -8.115 5.326 1.00 94.25 80 LEU A CA 1
ATOM 675 C C . LEU A 1 80 ? -11.175 -7.807 6.760 1.00 94.25 80 LEU A C 1
ATOM 677 O O . LEU A 1 80 ? -12.330 -8.059 7.086 1.00 94.25 80 LEU A O 1
ATOM 681 N N . LYS A 1 81 ? -10.300 -7.256 7.610 1.00 92.50 81 LYS A N 1
ATOM 682 C CA . LYS A 1 81 ? -10.668 -6.797 8.961 1.00 92.50 81 LYS A CA 1
ATOM 683 C C . LYS A 1 81 ? -11.441 -5.478 8.962 1.00 92.50 81 LYS A C 1
ATOM 685 O O . LYS A 1 81 ? -12.094 -5.188 9.951 1.00 92.50 81 LYS A O 1
ATOM 690 N N . ILE A 1 82 ? -11.334 -4.686 7.896 1.00 89.50 82 ILE A N 1
ATOM 691 C CA . ILE A 1 82 ? -12.017 -3.390 7.758 1.00 89.50 82 ILE A CA 1
ATOM 692 C C . ILE A 1 82 ? -13.438 -3.575 7.209 1.00 89.50 82 ILE A C 1
ATOM 694 O O . ILE A 1 82 ? -14.329 -2.798 7.544 1.00 89.50 82 ILE A O 1
ATOM 698 N N . ILE A 1 83 ? -13.620 -4.558 6.318 1.00 86.12 83 ILE A N 1
ATOM 699 C CA . ILE A 1 83 ? -14.888 -4.815 5.612 1.00 86.12 83 ILE A CA 1
ATOM 700 C C . ILE A 1 83 ? -15.800 -5.783 6.390 1.00 86.12 83 ILE A C 1
ATOM 702 O O . ILE A 1 83 ? -17.007 -5.790 6.160 1.00 86.12 83 ILE A O 1
ATOM 706 N N . LYS A 1 84 ? -15.242 -6.600 7.291 1.00 65.94 84 LYS A N 1
ATOM 707 C CA . LYS A 1 84 ? -16.032 -7.375 8.259 1.00 65.94 84 LYS A CA 1
ATOM 708 C C . LYS A 1 84 ? -16.647 -6.474 9.320 1.00 65.94 84 LYS A C 1
ATOM 710 O O . LYS A 1 84 ? -17.787 -6.793 9.714 1.00 65.94 84 LYS A O 1
#

Sequence (84 aa):
DITNHIIADKKYRVPTSYSDTFQVLEEEGLISKKQYKTMKKMAQFRNIVVHHYDKIDETIVVNILRRNLKDFFEYRDSILKIIK